Protein AF-A0A4S3JKN2-F1 (afdb_monomer)

Radius of gyration: 13.45 Å; Cα contacts (8 Å, |Δi|>4): 207; chains: 1; bounding box: 35×32×38 Å

Foldseek 3Di:
DPVVDDDPPDLAQQFPPCLLVVAPDHNGFQPPDPALQRHVVNQVCCCPVVVDHDQWHKRWDADVSHSVGDTQAIATDGDPPWDWDAQDDDRRDHVRTDTDDDD

InterPro domains:
  IPR011118 Tannase/feruloyl esterase [PF07519] (2-99)
  IPR011118 Tann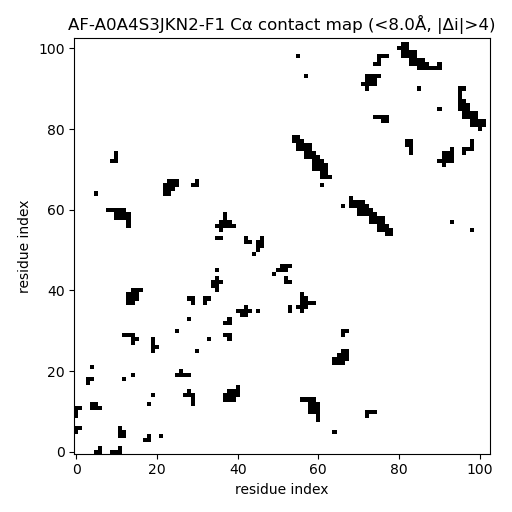ase/feruloyl esterase [PTHR33938] (1-101)

Nearest PDB structures (foldseek):
  6fat-assembly2_B  TM=8.790E-01  e=1.883E-06  Fusarium oxysporum
  8bhh-assembly2_B  TM=8.663E-01  e=1.115E-05  Fusarium oxysporum
  6g21-assembly2_B  TM=8.241E-01  e=2.624E-05  Aspergillus oryzae RIB40
  6jtt-assembly3_C  TM=8.317E-01  e=4.444E-05  Piscinibacter sakaiensis
  6jtt-assembly1_A  TM=8.311E-01  e=6.176E-05  Piscinibacter sakaiensis

Solvent-accessible surface area (backbone atoms only — not comparable to full-atom values): 5751 Å² total; per-residue (Å²): 92,44,88,93,51,56,40,94,92,44,40,39,47,32,28,42,86,68,49,36,75,77,39,47,87,52,83,65,63,34,80,100,37,95,42,47,45,30,10,51,55,50,21,46,49,39,25,74,76,68,70,44,71,69,81,40,37,33,17,38,25,34,46,94,58,26,59,83,46,58,76,68,27,27,37,53,45,37,55,84,86,28,39,64,38,79,77,56,82,56,82,44,42,40,87,20,41,44,70,38,70,79,128

Sequence (103 aa):
MGHCSGGADAPWNIGAAYLAKVMKNIPAGVPGYNDRYHDAILALLAWTENGTAPDYLVGTKFEDDDRSRAVVRQRPICPYPQRASYVSGDVNVASSWTCTSKN

pLDDT: mean 90.75, std 9.59, range [56.94, 98.38]

Structure (mmCIF, N/CA/C/O backbone):
data_AF-A0A4S3JKN2-F1
#
_entry.id   AF-A0A4S3JKN2-F1
#
loop_
_atom_site.group_PDB
_atom_site.id
_atom_site.type_symbol
_atom_site.label_atom_id
_atom_site.label_alt_id
_atom_site.label_comp_id
_atom_site.label_asym_id
_atom_site.label_entity_id
_atom_site.label_seq_id
_atom_site.pdbx_PDB_ins_code
_atom_site.Cartn_x
_atom_site.Cartn_y
_atom_site.Cartn_z
_atom_site.occupancy
_atom_site.B_iso_or_equiv
_atom_site.auth_seq_id
_atom_site.auth_comp_id
_atom_site.auth_asym_id
_atom_site.auth_atom_id
_atom_site.pdbx_PDB_model_num
ATOM 1 N N . MET A 1 1 ? 9.730 3.322 5.434 1.00 89.56 1 MET A N 1
ATOM 2 C CA . MET A 1 1 ? 9.526 4.577 4.688 1.00 89.56 1 MET A CA 1
ATOM 3 C C . MET A 1 1 ? 10.439 5.632 5.289 1.00 89.56 1 MET A C 1
ATOM 5 O O . MET A 1 1 ? 10.585 5.640 6.507 1.00 89.56 1 MET A O 1
ATOM 9 N N . GLY A 1 2 ? 11.092 6.444 4.456 1.00 90.62 2 GLY A N 1
ATOM 10 C CA . GLY A 1 2 ? 11.809 7.644 4.898 1.00 90.62 2 GLY A CA 1
ATOM 11 C C . GLY A 1 2 ? 10.855 8.796 5.236 1.00 90.62 2 GLY A C 1
ATOM 12 O O . GLY A 1 2 ? 9.666 8.582 5.468 1.00 90.62 2 GLY A O 1
ATOM 13 N N . HIS A 1 3 ? 11.355 10.034 5.242 1.00 89.44 3 HIS A N 1
ATOM 14 C CA . HIS A 1 3 ? 10.485 11.204 5.359 1.00 89.44 3 HIS A CA 1
ATOM 15 C C . HIS A 1 3 ? 9.695 11.394 4.055 1.00 89.44 3 HIS A C 1
ATOM 17 O O . HIS A 1 3 ? 10.268 11.736 3.022 1.00 89.44 3 HIS A O 1
ATOM 23 N N . CYS A 1 4 ? 8.387 11.137 4.119 1.00 86.81 4 CYS A N 1
ATOM 24 C CA . CYS A 1 4 ? 7.392 11.226 3.039 1.00 86.81 4 CYS A CA 1
ATOM 25 C C . CYS A 1 4 ? 7.557 10.259 1.854 1.00 86.81 4 CYS A C 1
ATOM 27 O O . CYS A 1 4 ? 6.552 9.850 1.283 1.00 86.81 4 CYS A O 1
ATOM 29 N N . SER A 1 5 ? 8.771 9.872 1.470 1.00 87.56 5 SER A N 1
ATOM 30 C CA . SER A 1 5 ? 9.022 8.964 0.345 1.00 87.56 5 SER A CA 1
ATOM 31 C C . SER A 1 5 ? 10.301 8.152 0.534 1.00 87.56 5 SER A C 1
ATOM 33 O O . SER A 1 5 ? 11.131 8.458 1.393 1.00 87.56 5 SER A O 1
ATOM 35 N N . GLY A 1 6 ? 10.475 7.115 -0.287 1.00 86.56 6 GLY A N 1
ATOM 36 C CA . GLY A 1 6 ? 11.684 6.302 -0.297 1.00 86.56 6 GLY A CA 1
ATOM 37 C C . GLY A 1 6 ? 11.920 5.506 0.991 1.00 86.56 6 GLY A C 1
ATOM 38 O O . GLY A 1 6 ? 11.026 5.252 1.809 1.00 86.56 6 GLY A O 1
ATOM 39 N N . GLY A 1 7 ? 13.183 5.135 1.173 1.00 84.50 7 GLY A N 1
ATOM 40 C CA . GLY A 1 7 ? 13.658 4.210 2.197 1.00 84.50 7 GLY A CA 1
ATOM 41 C C . GLY A 1 7 ? 14.189 2.952 1.526 1.00 84.50 7 GLY A C 1
ATOM 42 O O . GLY A 1 7 ? 13.426 2.303 0.826 1.00 84.50 7 GLY A O 1
ATOM 43 N N . ALA A 1 8 ? 15.473 2.652 1.757 1.00 85.94 8 ALA A N 1
ATOM 44 C CA . ALA A 1 8 ? 16.305 1.650 1.072 1.00 85.94 8 ALA A CA 1
ATOM 45 C C . ALA A 1 8 ? 15.528 0.531 0.336 1.00 85.94 8 ALA A C 1
ATOM 47 O O . ALA A 1 8 ? 14.986 0.753 -0.750 1.00 85.94 8 ALA A O 1
ATOM 48 N N . ASP A 1 9 ? 15.425 -0.646 0.955 1.00 88.88 9 ASP A N 1
ATOM 49 C CA . ASP A 1 9 ? 14.717 -1.814 0.407 1.00 88.88 9 ASP A CA 1
ATOM 50 C C . ASP A 1 9 ? 13.336 -2.013 1.044 1.00 88.88 9 ASP A C 1
ATOM 52 O O . ASP A 1 9 ? 12.724 -3.086 0.956 1.00 88.88 9 ASP A O 1
ATOM 56 N N . ALA A 1 10 ? 12.859 -1.004 1.774 1.00 92.31 10 ALA A N 1
ATOM 57 C CA . ALA A 1 10 ? 11.570 -1.063 2.434 1.00 92.31 10 ALA A CA 1
ATOM 58 C C . ALA A 1 10 ? 10.461 -0.788 1.407 1.00 92.31 10 ALA A C 1
ATOM 60 O O . ALA A 1 10 ? 10.558 0.190 0.672 1.00 92.31 10 ALA A O 1
ATOM 61 N N . PRO A 1 11 ? 9.380 -1.580 1.373 1.00 95.00 11 PRO A N 1
ATOM 62 C CA . PRO A 1 11 ? 8.206 -1.225 0.591 1.00 95.00 11 PRO A CA 1
ATOM 63 C C . PRO A 1 11 ? 7.569 0.032 1.188 1.00 95.00 11 PRO A C 1
ATOM 65 O O . PRO A 1 11 ? 7.163 0.041 2.351 1.00 95.00 11 PRO A O 1
ATOM 68 N N . TRP A 1 12 ? 7.560 1.118 0.420 1.00 92.75 12 TRP A N 1
ATOM 69 C CA . TRP A 1 12 ? 7.249 2.452 0.935 1.00 92.75 12 TRP A CA 1
ATOM 70 C C . TRP A 1 12 ? 6.141 3.155 0.153 1.00 92.75 12 TRP A C 1
ATOM 72 O O . TRP A 1 12 ? 5.500 4.041 0.706 1.00 92.75 12 TRP A O 1
ATOM 82 N N . ASN A 1 13 ? 5.893 2.790 -1.106 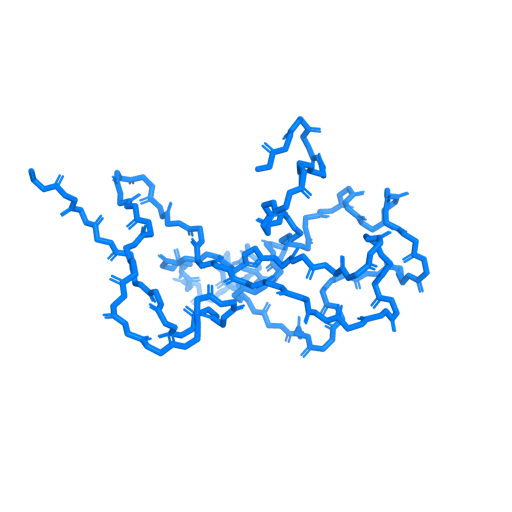1.00 92.62 13 ASN A N 1
ATOM 83 C CA . ASN A 1 13 ? 4.853 3.435 -1.896 1.00 92.62 13 ASN A CA 1
ATOM 84 C C . ASN A 1 13 ? 3.471 2.932 -1.460 1.00 92.62 13 ASN A C 1
ATOM 86 O O . ASN A 1 13 ? 3.222 1.731 -1.507 1.00 92.62 13 ASN A O 1
ATOM 90 N N . ILE A 1 14 ? 2.609 3.863 -1.050 1.00 93.31 14 ILE A N 1
ATOM 91 C CA . ILE A 1 14 ? 1.222 3.625 -0.617 1.00 93.31 14 ILE A CA 1
ATOM 92 C C . ILE A 1 14 ? 0.218 4.492 -1.394 1.00 93.31 14 ILE A C 1
ATOM 94 O O . ILE A 1 14 ? -0.846 4.816 -0.879 1.00 93.31 14 ILE A O 1
ATOM 98 N N . GLY A 1 15 ? 0.594 5.018 -2.563 1.00 90.62 15 GLY A N 1
ATOM 99 C CA . GLY A 1 15 ? -0.288 5.875 -3.367 1.00 90.62 15 GLY A CA 1
ATOM 100 C C . GLY A 1 15 ? -0.679 7.214 -2.721 1.00 90.62 15 GLY A C 1
ATOM 101 O O . GLY A 1 15 ? -1.632 7.846 -3.156 1.00 90.62 15 GLY A O 1
ATOM 102 N N . ALA A 1 16 ? 0.037 7.692 -1.694 1.00 85.81 16 ALA A N 1
ATOM 103 C CA . ALA A 1 16 ? -0.275 8.981 -1.071 1.00 85.81 16 ALA A CA 1
ATOM 104 C C . ALA A 1 16 ? -0.111 10.155 -2.059 1.00 85.81 16 ALA A C 1
ATOM 106 O O . ALA A 1 16 ? 0.749 10.122 -2.940 1.00 85.81 16 ALA A O 1
ATOM 107 N N . ALA A 1 17 ? -0.888 11.229 -1.873 1.00 78.06 17 ALA A N 1
ATOM 108 C CA . ALA A 1 17 ? -1.038 12.327 -2.841 1.00 78.06 17 ALA A CA 1
ATOM 109 C C . ALA A 1 17 ? 0.282 12.935 -3.367 1.00 78.06 17 ALA A C 1
ATOM 111 O O . ALA A 1 17 ? 0.384 13.288 -4.540 1.00 78.06 17 ALA A O 1
ATOM 112 N N . TYR A 1 18 ? 1.313 13.047 -2.523 1.00 77.25 18 TYR A N 1
ATOM 113 C CA . TYR A 1 18 ? 2.617 13.586 -2.926 1.00 77.25 18 TYR A CA 1
ATOM 114 C C . TYR A 1 18 ? 3.476 12.590 -3.729 1.00 77.25 18 TYR A C 1
ATOM 116 O O . TYR A 1 18 ? 4.331 13.001 -4.514 1.00 77.25 18 TYR A O 1
ATOM 124 N N . LEU A 1 19 ? 3.244 11.280 -3.589 1.00 73.31 19 LEU A N 1
ATOM 125 C CA . LEU A 1 19 ? 4.099 10.246 -4.181 1.00 73.31 19 LEU A CA 1
ATOM 126 C C . LEU A 1 19 ? 4.047 10.215 -5.707 1.00 73.31 19 LEU A C 1
ATOM 128 O O . LEU A 1 19 ? 5.034 9.854 -6.344 1.00 73.31 19 LEU A O 1
ATOM 132 N N . ALA A 1 20 ? 2.944 10.665 -6.303 1.00 69.62 20 ALA A N 1
ATOM 133 C CA . ALA A 1 20 ? 2.849 10.855 -7.745 1.00 69.62 20 ALA A CA 1
ATOM 134 C C . ALA A 1 20 ? 3.881 11.857 -8.302 1.00 69.62 20 ALA A C 1
ATOM 136 O O . ALA A 1 20 ? 4.228 11.770 -9.474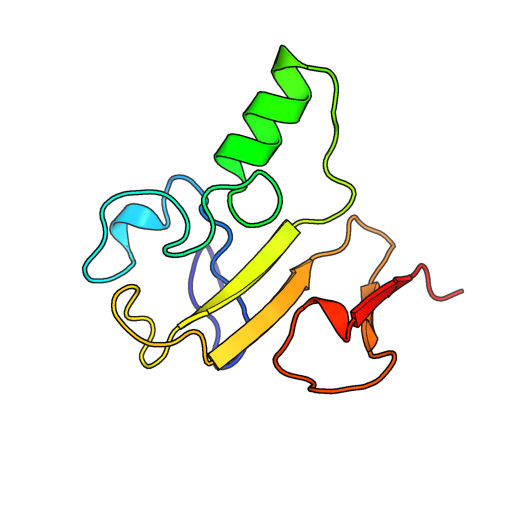 1.00 69.62 20 ALA A O 1
ATOM 137 N N . LYS A 1 21 ? 4.392 12.788 -7.479 1.00 71.25 21 LYS A N 1
ATOM 138 C CA . LYS A 1 21 ? 5.362 13.814 -7.903 1.00 71.25 21 LYS A CA 1
ATOM 139 C C . LYS A 1 21 ? 6.824 13.420 -7.701 1.00 71.25 21 LYS A C 1
ATOM 141 O O . LYS A 1 21 ? 7.690 13.989 -8.355 1.00 71.25 21 LYS A O 1
ATOM 146 N N . VAL A 1 22 ? 7.106 12.492 -6.788 1.00 73.31 22 VAL A N 1
ATOM 147 C CA . VAL A 1 22 ? 8.482 12.063 -6.466 1.00 73.31 22 VAL A CA 1
ATOM 148 C C . VAL A 1 22 ? 8.880 10.745 -7.122 1.00 73.31 22 VAL A C 1
ATOM 150 O O . VAL A 1 22 ? 10.049 10.372 -7.089 1.00 73.31 22 VAL A O 1
ATOM 153 N N . MET A 1 23 ? 7.917 10.042 -7.715 1.00 72.00 23 MET A N 1
ATOM 154 C CA . MET A 1 23 ? 8.143 8.796 -8.433 1.00 72.00 23 MET A CA 1
ATOM 155 C C . MET A 1 23 ? 8.276 9.034 -9.933 1.00 72.00 23 MET A C 1
ATOM 157 O O . MET A 1 23 ? 7.565 9.856 -10.509 1.00 72.00 23 MET A O 1
ATOM 161 N N . LYS A 1 24 ? 9.155 8.267 -10.583 1.00 74.06 24 LYS A N 1
ATOM 162 C CA . LYS A 1 24 ? 9.322 8.323 -12.038 1.00 74.06 24 LYS A CA 1
ATOM 163 C C . LYS A 1 24 ? 8.125 7.673 -12.748 1.00 74.06 24 LYS A C 1
ATOM 165 O O . LYS A 1 24 ? 7.584 6.669 -12.287 1.00 74.06 24 LYS A O 1
ATOM 170 N N . ASN A 1 25 ? 7.760 8.241 -13.895 1.00 64.75 25 ASN A N 1
ATOM 171 C CA . ASN A 1 25 ? 7.007 7.610 -14.985 1.00 64.75 25 ASN A CA 1
ATOM 172 C C . ASN A 1 25 ? 5.528 7.203 -14.818 1.00 64.75 25 ASN A C 1
ATOM 174 O O . ASN A 1 25 ? 5.002 6.676 -15.790 1.00 64.75 25 ASN A O 1
ATOM 178 N N . ILE A 1 26 ? 4.786 7.490 -13.735 1.00 63.38 26 ILE A N 1
ATOM 179 C CA . ILE A 1 26 ? 3.306 7.311 -13.720 1.00 63.38 26 ILE A CA 1
ATOM 180 C C . ILE A 1 26 ? 2.616 8.398 -12.865 1.00 63.38 26 ILE A C 1
ATOM 182 O O . ILE A 1 26 ? 3.029 8.605 -11.723 1.00 63.38 26 ILE A O 1
ATOM 186 N N . PRO A 1 27 ? 1.545 9.064 -13.353 1.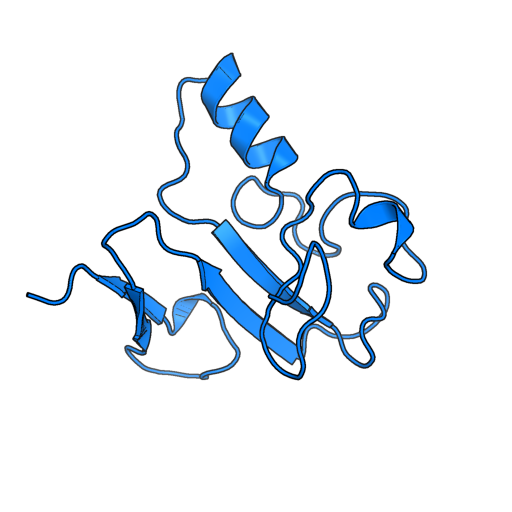00 64.31 27 PRO A N 1
ATOM 187 C CA . PRO A 1 27 ? 1.008 10.279 -12.729 1.00 64.31 27 PRO A CA 1
ATOM 188 C C . PRO A 1 27 ? 0.057 10.076 -11.533 1.00 64.31 27 PRO A C 1
ATOM 190 O O . PRO A 1 27 ? -0.248 11.057 -10.865 1.00 64.31 27 PRO A O 1
ATOM 193 N N . ALA A 1 28 ? -0.429 8.862 -11.232 1.00 70.94 28 ALA A N 1
ATOM 194 C CA . ALA A 1 28 ? -1.389 8.647 -10.131 1.00 70.94 28 ALA A CA 1
ATOM 195 C C . ALA A 1 28 ? -1.427 7.197 -9.615 1.00 70.94 28 ALA A C 1
ATOM 197 O O . ALA A 1 28 ? -1.132 6.273 -10.370 1.00 70.94 28 ALA A O 1
ATOM 198 N N . GLY A 1 29 ? -1.767 7.008 -8.337 1.00 80.06 29 GLY A N 1
ATOM 199 C CA . GLY A 1 29 ? -2.009 5.715 -7.675 1.00 80.06 29 GLY A CA 1
ATOM 200 C C . GLY A 1 29 ? -0.812 4.776 -7.505 1.00 80.06 29 GLY A C 1
ATOM 201 O O . GLY A 1 29 ? 0.334 5.227 -7.459 1.00 80.06 29 GLY A O 1
ATOM 202 N N . VAL A 1 30 ? -1.069 3.464 -7.421 1.00 85.44 30 VAL A N 1
ATOM 203 C CA . VAL A 1 30 ? -0.048 2.399 -7.441 1.00 85.44 30 VAL A CA 1
ATOM 204 C C . VAL A 1 30 ? -0.249 1.529 -8.696 1.00 85.44 30 VAL A C 1
ATOM 206 O O . VAL A 1 30 ? -1.288 0.896 -8.851 1.00 85.44 30 VAL A O 1
ATOM 209 N N . PRO A 1 31 ? 0.702 1.496 -9.647 1.00 85.88 31 PRO A N 1
ATOM 210 C CA . PRO A 1 31 ? 0.538 0.763 -10.904 1.00 85.88 31 PRO A CA 1
ATOM 211 C C . PRO A 1 31 ? 0.345 -0.733 -10.664 1.00 85.88 31 PRO A C 1
ATOM 213 O O . PRO A 1 31 ? 1.062 -1.322 -9.860 1.00 85.88 31 PRO A O 1
ATOM 216 N N . GLY A 1 32 ? -0.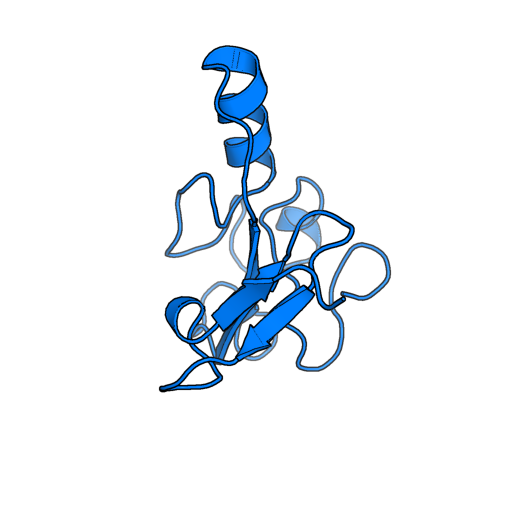615 -1.335 -11.367 1.00 87.75 32 GLY A N 1
ATOM 217 C CA . GLY A 1 32 ? -1.012 -2.731 -11.159 1.00 87.75 32 GLY A CA 1
ATOM 218 C C . GLY A 1 32 ? -1.955 -2.952 -9.969 1.00 87.75 32 GLY A C 1
ATOM 219 O O . GLY A 1 32 ? -2.526 -4.032 -9.871 1.00 87.75 32 GLY A O 1
ATOM 220 N N . TYR A 1 33 ? -2.175 -1.937 -9.124 1.00 90.38 33 TYR A N 1
ATOM 221 C CA . TYR A 1 33 ? -3.002 -2.019 -7.917 1.00 90.38 33 TYR A CA 1
ATOM 222 C C . TYR A 1 33 ? -3.896 -0.783 -7.793 1.00 90.38 33 TYR A C 1
ATOM 224 O O . TYR A 1 33 ? -3.578 0.192 -7.111 1.00 90.38 33 TYR A O 1
ATOM 232 N N . ASN A 1 34 ? -5.028 -0.811 -8.493 1.00 88.81 34 ASN A N 1
ATOM 233 C CA . ASN A 1 34 ? -6.043 0.236 -8.406 1.00 88.81 34 ASN A CA 1
ATOM 234 C C . ASN A 1 34 ? -7.089 -0.132 -7.344 1.00 88.81 34 ASN A C 1
ATOM 236 O O . ASN A 1 34 ? -8.247 -0.405 -7.662 1.00 88.81 34 ASN A O 1
ATOM 240 N N . ASP A 1 35 ? -6.645 -0.231 -6.093 1.00 94.62 35 ASP A N 1
ATOM 241 C CA . ASP A 1 35 ? -7.469 -0.676 -4.975 1.00 94.62 35 ASP A CA 1
ATOM 242 C C . ASP A 1 35 ? -7.165 0.090 -3.679 1.00 94.62 35 ASP A C 1
ATOM 244 O O . ASP A 1 35 ? -6.130 0.741 -3.519 1.00 94.62 35 ASP A O 1
ATOM 248 N N . ARG A 1 36 ? -8.096 -0.019 -2.727 1.00 96.00 36 ARG A N 1
ATOM 249 C CA . ARG A 1 36 ? -8.040 0.654 -1.423 1.00 96.00 36 ARG A CA 1
ATOM 250 C C . ARG A 1 36 ? -6.948 0.128 -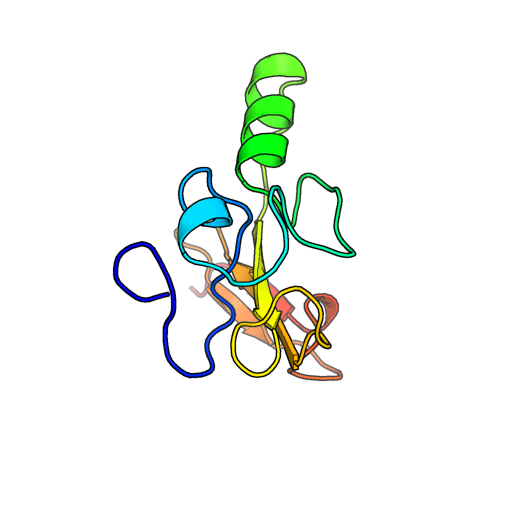0.484 1.00 96.00 36 ARG A C 1
ATOM 252 O O . ARG A 1 36 ? -6.758 0.696 0.584 1.00 96.00 36 ARG A O 1
ATOM 259 N N . TYR A 1 37 ? -6.299 -0.985 -0.813 1.00 97.31 37 TYR A N 1
ATOM 260 C CA . TYR A 1 37 ? -5.236 -1.549 0.012 1.00 97.31 37 TYR A CA 1
ATOM 261 C C . TYR A 1 37 ? -3.889 -0.938 -0.364 1.00 97.31 37 TYR A C 1
ATOM 263 O O . TYR A 1 37 ? -3.073 -0.700 0.517 1.00 97.31 37 TYR A O 1
ATOM 271 N N . HIS A 1 38 ? -3.652 -0.639 -1.640 1.00 96.00 38 HIS A N 1
ATOM 272 C CA . HIS A 1 38 ? -2.373 -0.103 -2.115 1.00 96.00 38 HIS A CA 1
ATOM 273 C C . HIS A 1 38 ? -2.354 1.421 -2.229 1.00 96.00 38 HIS A C 1
ATOM 275 O O . HIS A 1 38 ? -1.279 2.019 -2.190 1.00 96.00 38 HIS A O 1
ATOM 281 N N . ASP A 1 39 ? -3.520 2.053 -2.347 1.00 94.44 39 ASP A N 1
ATOM 282 C CA . ASP A 1 39 ? -3.656 3.497 -2.488 1.00 94.44 39 ASP A CA 1
ATOM 283 C C . ASP A 1 39 ? -4.363 4.109 -1.271 1.00 94.44 39 ASP A C 1
ATOM 285 O O . ASP A 1 39 ? -5.551 3.896 -1.031 1.00 94.44 39 ASP A O 1
ATOM 289 N N . ALA A 1 40 ? -3.621 4.902 -0.499 1.00 94.69 40 ALA A N 1
ATOM 290 C CA . ALA A 1 40 ? -4.102 5.559 0.708 1.00 94.69 40 ALA A CA 1
ATOM 291 C C . ALA A 1 40 ? -5.188 6.617 0.441 1.00 94.69 40 ALA A C 1
ATOM 293 O O . ALA A 1 40 ? -5.984 6.896 1.337 1.00 94.69 40 ALA A O 1
ATOM 294 N N . ILE A 1 41 ? -5.248 7.202 -0.761 1.00 94.12 41 ILE A N 1
ATOM 295 C CA . ILE A 1 41 ? -6.327 8.118 -1.147 1.00 94.12 41 ILE A CA 1
ATOM 296 C C . ILE A 1 41 ? -7.600 7.319 -1.418 1.00 94.12 41 ILE A C 1
ATOM 298 O O . ILE A 1 41 ? -8.652 7.672 -0.891 1.00 94.12 41 ILE A O 1
ATOM 302 N N . LEU A 1 42 ? -7.509 6.198 -2.143 1.00 94.94 42 LEU A N 1
ATOM 303 C CA . LEU A 1 42 ? -8.658 5.302 -2.334 1.00 94.94 42 LEU A CA 1
ATOM 304 C C . LEU A 1 42 ? -9.130 4.679 -1.011 1.00 94.94 42 LEU A C 1
ATOM 306 O O . LEU A 1 42 ? -10.332 4.533 -0.793 1.00 94.94 42 LEU A O 1
ATOM 310 N N . ALA A 1 43 ? -8.203 4.351 -0.107 1.00 97.25 43 ALA A N 1
ATOM 311 C CA . ALA A 1 43 ? -8.515 3.900 1.247 1.00 97.25 43 ALA A CA 1
ATOM 312 C C . ALA A 1 43 ? -9.307 4.948 2.033 1.00 97.25 43 ALA A C 1
ATOM 314 O O . ALA A 1 43 ? -10.299 4.614 2.682 1.00 97.25 43 ALA A O 1
ATOM 315 N N . LEU A 1 44 ? -8.880 6.213 1.952 1.00 96.69 44 LEU A N 1
ATOM 316 C CA . LEU A 1 44 ? -9.555 7.323 2.610 1.00 96.69 44 LEU A CA 1
ATOM 317 C C . LEU A 1 44 ? -10.961 7.530 2.044 1.00 96.69 44 LEU A C 1
ATOM 319 O O . LEU A 1 44 ? -11.897 7.607 2.830 1.00 96.69 44 LEU A O 1
ATOM 323 N N . LEU A 1 45 ? -11.117 7.541 0.715 1.00 96.31 45 LEU A N 1
ATOM 324 C CA . LEU A 1 45 ? -12.427 7.655 0.064 1.00 96.31 45 LEU A CA 1
ATOM 325 C C . LEU A 1 45 ? -13.366 6.526 0.501 1.00 96.31 45 LEU A C 1
ATOM 327 O O . LEU A 1 45 ? -14.482 6.786 0.943 1.00 96.31 45 LEU A O 1
ATOM 331 N N . ALA A 1 46 ? -12.895 5.275 0.471 1.00 98.19 46 ALA A N 1
ATOM 332 C CA . ALA A 1 46 ? -13.686 4.130 0.917 1.00 98.19 46 ALA A CA 1
ATOM 333 C C . ALA A 1 46 ? -14.109 4.251 2.391 1.00 98.19 46 ALA A C 1
ATOM 335 O O . ALA A 1 46 ? -15.215 3.847 2.753 1.00 98.19 46 ALA A O 1
ATOM 336 N N . TRP A 1 47 ? -13.257 4.821 3.244 1.00 98.31 47 TRP A N 1
ATOM 337 C CA . TRP A 1 47 ? -13.606 5.054 4.639 1.00 98.31 47 TRP A CA 1
ATOM 338 C C . TRP A 1 47 ? -14.643 6.170 4.788 1.00 98.31 47 TRP A C 1
ATOM 340 O O . TRP A 1 47 ? -15.642 5.981 5.481 1.00 98.31 47 TRP A O 1
ATOM 350 N N . THR A 1 48 ? -14.449 7.309 4.128 1.00 98.38 48 THR A N 1
ATOM 351 C CA . THR A 1 48 ? -15.319 8.480 4.299 1.00 98.38 48 THR A CA 1
ATOM 352 C C . THR A 1 48 ? -16.673 8.328 3.622 1.00 98.38 48 THR A C 1
ATOM 354 O O . THR A 1 48 ? -17.674 8.782 4.165 1.00 98.38 48 THR A O 1
ATOM 357 N N . GLU A 1 49 ? -16.713 7.707 2.445 1.00 98.25 49 GLU A N 1
ATOM 358 C CA . GLU A 1 49 ? -17.925 7.609 1.625 1.00 98.25 49 GLU A CA 1
ATOM 359 C C . GLU A 1 49 ? -18.717 6.337 1.934 1.00 98.25 49 GLU A C 1
ATOM 361 O O . GLU A 1 49 ? -19.947 6.366 1.951 1.00 98.25 49 GLU A O 1
ATOM 366 N N . ASN A 1 50 ? -18.024 5.232 2.239 1.00 98.19 50 ASN A N 1
ATOM 367 C CA . ASN A 1 50 ? -18.659 3.918 2.388 1.00 98.19 50 ASN A CA 1
ATOM 368 C C . ASN A 1 50 ? -18.577 3.370 3.822 1.00 98.19 50 ASN A C 1
ATOM 370 O O . ASN A 1 50 ? -19.071 2.276 4.086 1.00 98.19 50 ASN A O 1
ATOM 374 N N . GLY A 1 51 ? -17.944 4.096 4.751 1.00 98.12 51 GLY A N 1
ATOM 375 C CA . GLY A 1 51 ? -17.748 3.643 6.131 1.00 98.12 51 GLY A CA 1
ATOM 376 C C . GLY A 1 51 ? -16.725 2.512 6.278 1.00 98.12 51 GLY A C 1
ATOM 377 O O . GLY A 1 51 ? -16.607 1.926 7.354 1.00 98.12 51 GLY A O 1
ATOM 378 N N . THR A 1 52 ? -15.967 2.192 5.227 1.00 98.12 52 THR A N 1
ATOM 379 C CA . THR A 1 52 ? -15.059 1.042 5.216 1.00 98.12 52 THR A CA 1
ATOM 380 C C . THR A 1 52 ? -13.644 1.468 5.600 1.00 98.12 52 THR A C 1
ATOM 382 O O . THR A 1 52 ? -12.831 1.808 4.741 1.00 98.12 52 THR A O 1
ATOM 385 N N . ALA A 1 53 ? -13.315 1.416 6.890 1.00 97.56 53 ALA A N 1
ATOM 386 C CA . ALA A 1 53 ? -11.955 1.685 7.362 1.00 97.56 53 ALA A CA 1
ATOM 387 C C . ALA A 1 53 ? -10.926 0.685 6.773 1.00 97.56 53 ALA A C 1
ATOM 389 O O . ALA A 1 53 ? -11.290 -0.438 6.391 1.00 97.56 53 ALA A O 1
ATOM 390 N N . PRO A 1 54 ? -9.647 1.076 6.629 1.00 97.00 54 PRO A N 1
ATOM 391 C CA . PRO A 1 54 ? -8.585 0.159 6.235 1.00 97.00 54 PRO A CA 1
ATOM 392 C C . PRO A 1 54 ? -8.059 -0.625 7.446 1.00 97.00 54 PRO A C 1
ATOM 394 O O . PRO A 1 54 ? -7.573 -0.038 8.411 1.00 97.00 54 PRO A O 1
ATOM 397 N N . ASP A 1 55 ? -8.078 -1.954 7.362 1.00 96.56 55 ASP A N 1
ATOM 398 C CA . ASP A 1 55 ? -7.427 -2.825 8.354 1.00 96.56 55 ASP A CA 1
ATOM 399 C C . ASP A 1 55 ? -5.898 -2.858 8.181 1.00 96.56 55 ASP A C 1
ATOM 401 O O . ASP A 1 55 ? -5.165 -3.248 9.086 1.00 96.56 55 ASP A O 1
ATOM 405 N N . TYR A 1 56 ? -5.416 -2.470 6.999 1.00 97.75 56 TYR A N 1
ATOM 406 C CA . TYR A 1 56 ? -4.013 -2.299 6.633 1.00 97.75 56 TYR A CA 1
ATOM 407 C C . TYR A 1 56 ? -3.919 -1.510 5.322 1.00 97.75 56 TYR A C 1
ATOM 409 O O . TYR A 1 56 ? -4.893 -1.386 4.578 1.00 97.75 56 TYR A O 1
ATOM 417 N N . LEU A 1 57 ? -2.717 -1.027 5.018 1.00 97.94 57 LEU A N 1
ATOM 418 C CA . LEU A 1 57 ? -2.319 -0.608 3.671 1.00 97.94 57 LEU A CA 1
ATOM 419 C C . LEU A 1 57 ? -1.178 -1.499 3.188 1.00 97.94 57 LEU A C 1
ATOM 421 O O . LEU A 1 57 ? -0.497 -2.105 4.002 1.00 97.94 57 LEU A O 1
ATOM 425 N N . VAL A 1 58 ? -0.916 -1.578 1.893 1.00 98.06 58 VAL A N 1
ATOM 426 C CA . VAL A 1 58 ? 0.197 -2.343 1.332 1.00 98.06 58 VAL A CA 1
ATOM 427 C C . VAL A 1 58 ? 1.235 -1.373 0.798 1.00 98.06 58 VAL A C 1
ATOM 429 O O . VAL A 1 58 ? 1.026 -0.681 -0.195 1.00 98.06 58 VAL A O 1
ATOM 432 N N . GLY A 1 59 ? 2.391 -1.346 1.458 1.00 96.19 59 GLY A N 1
ATOM 433 C CA . GLY A 1 59 ? 3.563 -0.689 0.904 1.00 96.19 59 GLY A CA 1
ATOM 434 C C . GLY A 1 59 ? 4.077 -1.484 -0.292 1.00 96.19 59 GLY A C 1
ATOM 435 O O . GLY A 1 59 ? 4.159 -2.712 -0.231 1.00 96.19 59 GLY A O 1
ATOM 436 N N . THR A 1 60 ? 4.507 -0.784 -1.338 1.00 95.50 60 THR A N 1
ATOM 437 C CA . THR A 1 60 ? 5.088 -1.378 -2.549 1.00 95.50 60 THR A CA 1
ATOM 438 C C . THR A 1 60 ? 6.475 -0.793 -2.826 1.00 95.50 60 THR A C 1
ATOM 440 O O . THR A 1 60 ? 6.684 0.418 -2.721 1.00 95.50 60 THR A O 1
ATOM 443 N N . LYS A 1 61 ? 7.444 -1.652 -3.159 1.00 94.19 61 LYS A N 1
ATOM 444 C CA . LYS A 1 61 ? 8.756 -1.279 -3.708 1.00 94.19 61 LYS A CA 1
ATOM 445 C C . LYS A 1 61 ? 8.793 -1.695 -5.174 1.00 94.19 61 LYS A C 1
ATOM 447 O O . LYS A 1 61 ? 8.573 -2.865 -5.487 1.00 94.19 61 LYS A O 1
ATOM 452 N N . PHE A 1 62 ? 9.110 -0.741 -6.037 1.00 92.56 62 PHE A N 1
ATOM 453 C CA . PHE A 1 62 ? 9.402 -0.992 -7.443 1.00 92.56 62 PHE A CA 1
ATOM 454 C C . PHE A 1 62 ? 10.912 -1.042 -7.660 1.00 92.56 62 PHE A C 1
ATOM 456 O O . PHE A 1 62 ? 11.674 -0.419 -6.912 1.00 92.56 62 PHE A O 1
ATOM 463 N N . GLU A 1 63 ? 11.340 -1.788 -8.670 1.00 92.62 63 GLU A N 1
ATOM 464 C CA . GLU A 1 63 ? 12.734 -1.814 -9.103 1.00 92.62 63 GLU A CA 1
ATOM 465 C C . GLU A 1 63 ? 13.212 -0.398 -9.473 1.00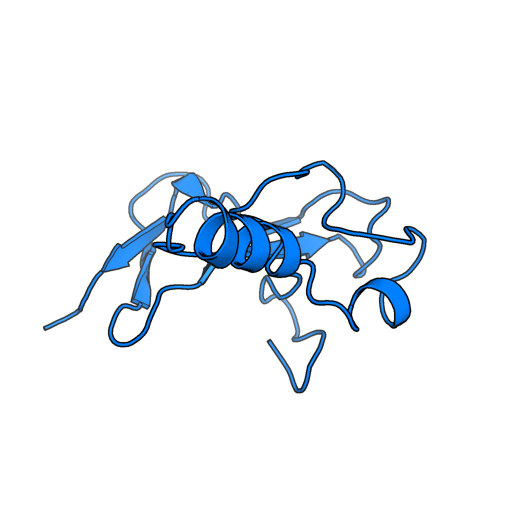 92.62 63 GLU A C 1
ATOM 467 O O . GLU A 1 63 ? 12.524 0.327 -10.190 1.00 92.62 63 GLU A O 1
ATOM 472 N N . ASP A 1 64 ? 14.363 0.016 -8.933 1.00 89.56 64 ASP A N 1
ATOM 473 C CA . ASP A 1 64 ? 14.932 1.369 -9.078 1.00 89.56 64 ASP A CA 1
ATOM 474 C C . ASP A 1 64 ? 13.981 2.529 -8.720 1.00 89.56 64 ASP A C 1
ATOM 476 O O . ASP A 1 64 ? 14.159 3.660 -9.182 1.00 89.56 64 ASP A O 1
ATOM 480 N N . ASP A 1 65 ? 12.961 2.251 -7.896 1.00 87.31 65 ASP A N 1
ATOM 481 C CA . ASP A 1 65 ? 11.867 3.179 -7.587 1.00 87.31 65 ASP A CA 1
ATOM 482 C C . ASP A 1 65 ? 11.171 3.731 -8.858 1.00 87.31 65 ASP A C 1
ATOM 484 O O . ASP A 1 65 ? 10.591 4.821 -8.857 1.00 87.31 65 ASP A O 1
ATOM 488 N N . ASP A 1 66 ? 11.192 2.956 -9.949 1.00 87.56 66 ASP A N 1
ATOM 489 C CA . ASP A 1 66 ? 10.493 3.248 -11.196 1.00 87.56 66 ASP A CA 1
ATOM 490 C C . ASP A 1 66 ? 9.180 2.466 -11.264 1.00 87.56 66 ASP A C 1
ATOM 492 O O . ASP A 1 66 ? 9.137 1.241 -11.343 1.00 87.56 66 ASP A O 1
ATOM 496 N N . ARG A 1 67 ? 8.078 3.209 -11.277 1.00 83.94 67 ARG A N 1
ATOM 497 C CA . ARG A 1 67 ? 6.710 2.684 -11.276 1.00 83.94 67 ARG A CA 1
ATOM 498 C C . ARG A 1 67 ? 6.336 1.916 -12.544 1.00 83.94 67 ARG A C 1
ATOM 500 O O . ARG A 1 67 ? 5.339 1.203 -12.534 1.00 83.94 67 ARG A O 1
ATOM 507 N N . SER A 1 68 ? 7.101 2.069 -13.620 1.00 86.1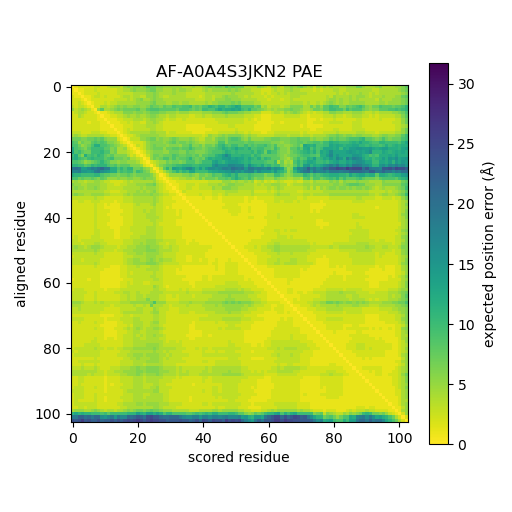9 68 SER A N 1
ATOM 508 C CA . SER A 1 68 ? 6.935 1.282 -14.844 1.00 86.19 68 SER A CA 1
ATOM 509 C C . SER A 1 68 ? 7.607 -0.094 -14.776 1.00 86.19 68 SER A C 1
ATOM 511 O O . SER A 1 68 ? 7.368 -0.930 -15.646 1.00 86.19 68 SER A O 1
ATOM 513 N N . ARG A 1 69 ? 8.439 -0.343 -13.756 1.00 91.44 69 ARG A N 1
ATOM 514 C CA . ARG A 1 69 ? 9.179 -1.597 -13.585 1.00 91.44 69 ARG A CA 1
ATOM 515 C C . ARG A 1 69 ? 8.473 -2.550 -12.631 1.00 91.44 69 ARG A C 1
ATOM 517 O O . ARG A 1 69 ? 7.438 -2.244 -12.043 1.00 91.44 69 ARG A O 1
ATOM 524 N N . ALA A 1 70 ? 9.045 -3.743 -12.503 1.00 93.19 70 ALA A N 1
ATOM 525 C CA . ALA A 1 70 ? 8.497 -4.795 -11.670 1.00 93.19 70 ALA A CA 1
ATOM 526 C C . ALA A 1 70 ? 8.414 -4.378 -10.194 1.00 93.19 70 ALA A C 1
ATOM 528 O O . ALA A 1 70 ? 9.267 -3.665 -9.656 1.00 93.19 70 ALA A O 1
ATOM 529 N N . VAL A 1 71 ? 7.385 -4.888 -9.526 1.00 95.19 71 VAL A N 1
ATOM 530 C CA . VAL A 1 71 ? 7.305 -4.885 -8.068 1.00 95.19 71 VAL A CA 1
ATOM 531 C C . VAL A 1 71 ? 8.314 -5.890 -7.538 1.00 95.19 71 VAL A C 1
ATOM 533 O O . VAL A 1 71 ? 8.267 -7.062 -7.901 1.00 95.19 71 VAL A O 1
ATOM 536 N N . VAL A 1 72 ? 9.205 -5.443 -6.658 1.00 96.50 72 VAL A N 1
ATOM 537 C CA . VAL A 1 72 ? 10.242 -6.304 -6.066 1.00 96.50 72 VAL A CA 1
ATOM 538 C C . VAL A 1 72 ? 9.927 -6.698 -4.629 1.00 96.50 72 VAL A C 1
ATOM 540 O O . VAL A 1 72 ? 10.504 -7.651 -4.113 1.00 96.50 72 VAL A O 1
ATOM 543 N N . ARG A 1 73 ? 9.030 -5.963 -3.956 1.00 97.19 73 ARG A N 1
ATOM 544 C CA . ARG A 1 73 ? 8.605 -6.269 -2.586 1.00 97.19 73 ARG A CA 1
ATOM 545 C C . ARG A 1 73 ? 7.303 -5.570 -2.220 1.00 97.19 73 ARG A C 1
ATOM 547 O O . ARG A 1 73 ? 7.149 -4.376 -2.474 1.00 97.19 73 ARG A O 1
ATOM 554 N N . GLN A 1 74 ? 6.437 -6.278 -1.506 1.00 97.88 74 GLN A N 1
ATOM 555 C CA . GLN A 1 74 ? 5.272 -5.722 -0.828 1.00 97.88 74 GLN A CA 1
ATOM 556 C C . GLN A 1 74 ? 5.180 -6.209 0.615 1.00 97.88 74 GLN A C 1
ATOM 558 O O . GLN A 1 74 ? 5.551 -7.339 0.927 1.00 97.88 74 GLN A O 1
ATOM 563 N N . ARG A 1 75 ? 4.680 -5.346 1.505 1.00 97.62 75 ARG A N 1
ATOM 564 C CA . ARG A 1 75 ? 4.342 -5.704 2.892 1.00 97.62 75 ARG A CA 1
ATOM 565 C C . ARG A 1 75 ? 3.128 -4.910 3.368 1.00 97.62 75 ARG A C 1
ATOM 567 O O . ARG A 1 75 ? 3.038 -3.724 3.039 1.00 97.62 75 ARG A O 1
ATOM 574 N N . PRO A 1 76 ? 2.252 -5.508 4.192 1.00 98.00 76 PRO A N 1
ATOM 575 C CA . PRO A 1 76 ? 1.225 -4.751 4.879 1.00 98.00 76 PRO A CA 1
ATOM 576 C C . PRO A 1 76 ? 1.864 -3.780 5.882 1.00 98.00 76 PRO A C 1
ATOM 578 O O . PRO A 1 76 ? 2.803 -4.109 6.609 1.00 98.00 76 PRO A O 1
ATOM 581 N N . ILE A 1 77 ? 1.338 -2.568 5.909 1.00 97.38 77 ILE A N 1
ATOM 582 C CA . ILE A 1 77 ? 1.538 -1.549 6.924 1.00 97.38 77 ILE A CA 1
ATOM 583 C C . ILE A 1 77 ? 0.345 -1.669 7.855 1.00 97.38 77 ILE A C 1
ATOM 585 O O . ILE A 1 77 ? -0.802 -1.459 7.455 1.00 97.38 77 ILE A O 1
ATOM 589 N N . CYS A 1 78 ? 0.640 -2.049 9.088 1.00 97.56 78 CYS A N 1
ATOM 590 C CA . CYS A 1 78 ? -0.373 -2.376 10.071 1.00 97.56 78 CYS A CA 1
ATOM 591 C C . CYS A 1 78 ? -0.765 -1.146 10.890 1.00 97.56 78 CYS A C 1
ATOM 593 O O . CYS A 1 78 ? 0.108 -0.336 11.224 1.00 97.56 78 CYS A O 1
ATOM 595 N N . PRO A 1 79 ? -2.051 -1.008 11.246 1.00 97.06 79 PRO A N 1
ATOM 596 C CA . PRO A 1 79 ? -2.493 0.024 12.164 1.00 97.06 79 PRO A CA 1
ATOM 597 C C . PRO A 1 79 ? -1.852 -0.208 13.531 1.00 97.06 79 PRO A C 1
ATOM 599 O O . PRO A 1 79 ? -1.784 -1.330 14.032 1.00 97.06 79 PRO A O 1
ATOM 602 N N . TYR A 1 80 ? -1.375 0.861 14.158 1.00 95.88 80 TYR A N 1
ATOM 603 C CA . TYR A 1 80 ? -0.839 0.780 15.513 1.00 95.88 80 TYR A CA 1
ATOM 604 C C . TYR A 1 80 ? -1.904 0.222 16.482 1.00 95.88 80 TYR A C 1
ATOM 606 O O . TYR A 1 80 ? -3.062 0.633 16.386 1.00 95.88 80 TYR A O 1
ATOM 614 N N . PRO A 1 81 ? -1.556 -0.675 17.430 1.00 95.94 81 PRO A N 1
ATOM 615 C CA . PRO A 1 81 ? -0.213 -1.142 17.811 1.00 95.94 81 PRO A CA 1
ATOM 616 C C . PRO A 1 81 ? 0.283 -2.391 17.064 1.00 95.94 81 PRO A C 1
ATOM 618 O O . PRO A 1 81 ? 1.324 -2.950 17.419 1.00 95.94 81 PRO A O 1
ATOM 621 N N . GLN A 1 82 ? -0.450 -2.856 16.054 1.00 97.56 82 GLN A N 1
ATOM 622 C CA . GLN A 1 82 ? -0.098 -4.065 15.323 1.00 97.56 82 GLN A CA 1
ATOM 623 C C . GLN A 1 82 ? 1.192 -3.883 14.519 1.00 97.56 82 GLN A C 1
ATOM 625 O O . GLN A 1 82 ? 1.591 -2.780 14.140 1.00 97.56 82 GLN A O 1
ATOM 630 N N . ARG A 1 83 ? 1.856 -5.003 14.233 1.00 96.62 83 ARG A N 1
ATOM 631 C CA . ARG A 1 83 ? 3.068 -5.069 13.415 1.00 96.62 83 ARG A CA 1
ATOM 632 C C . ARG A 1 83 ? 2.909 -6.147 12.352 1.00 96.62 83 ARG A C 1
ATOM 634 O O . ARG A 1 83 ? 2.264 -7.165 12.592 1.00 96.62 83 ARG A O 1
ATOM 641 N N . ALA A 1 84 ? 3.533 -5.942 11.195 1.00 97.00 84 ALA A N 1
ATOM 642 C CA . ALA A 1 84 ? 3.583 -6.965 10.161 1.00 97.00 84 ALA A CA 1
ATOM 643 C C . ALA A 1 84 ? 4.459 -8.128 10.639 1.00 97.00 84 ALA A C 1
ATOM 645 O O . ALA A 1 84 ? 5.641 -7.948 10.942 1.00 97.00 84 ALA A O 1
ATOM 646 N N . SER A 1 85 ? 3.877 -9.319 10.700 1.00 97.25 85 SER A N 1
ATOM 647 C CA . SER A 1 85 ? 4.564 -10.560 11.027 1.00 97.25 85 SER A CA 1
ATOM 648 C C . SER A 1 85 ? 4.553 -11.472 9.811 1.00 97.25 85 SER A C 1
ATOM 650 O O . SER A 1 85 ? 3.500 -11.706 9.223 1.00 97.25 85 SER A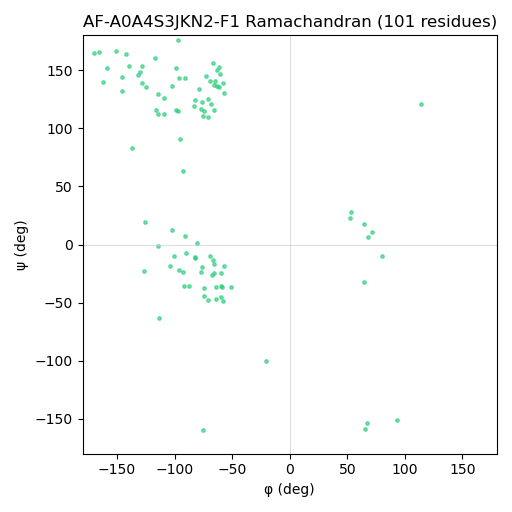 O 1
ATOM 652 N N . TYR A 1 86 ? 5.721 -11.989 9.437 1.00 97.56 86 TYR A N 1
ATOM 653 C CA . TYR A 1 86 ? 5.819 -13.023 8.412 1.00 97.56 86 TYR A CA 1
ATOM 654 C C . TYR A 1 86 ? 5.139 -14.304 8.903 1.00 97.56 86 TYR A C 1
ATOM 656 O O . TYR A 1 86 ? 5.244 -14.647 10.084 1.00 97.56 86 TYR A O 1
ATOM 664 N N . VAL A 1 87 ? 4.444 -14.984 7.995 1.00 96.94 87 VAL A N 1
ATOM 665 C CA . VAL A 1 87 ? 3.726 -16.232 8.264 1.00 96.94 87 VAL A CA 1
ATOM 666 C C . VAL A 1 87 ? 4.382 -17.379 7.499 1.00 96.94 87 VAL A C 1
ATOM 668 O O . VAL A 1 87 ? 4.905 -18.303 8.113 1.00 96.94 87 VAL A O 1
ATOM 671 N N . SER A 1 88 ? 4.369 -17.326 6.164 1.00 97.81 88 SER A N 1
ATOM 672 C CA . SER A 1 88 ? 4.963 -18.344 5.282 1.00 97.81 88 SER A CA 1
ATOM 673 C C . SER A 1 88 ? 4.991 -17.870 3.821 1.00 97.81 88 SER A C 1
ATOM 675 O O . SER A 1 88 ? 4.283 -16.928 3.468 1.00 97.81 88 SER A O 1
ATOM 677 N N . GLY A 1 89 ? 5.760 -18.535 2.956 1.00 98.00 89 GLY A N 1
ATOM 678 C CA . GLY A 1 89 ? 5.802 -18.264 1.513 1.00 98.00 89 GLY A CA 1
ATOM 679 C C . GLY A 1 89 ? 6.896 -17.280 1.092 1.00 98.00 89 GLY A C 1
ATOM 680 O O . GLY A 1 89 ? 7.957 -17.208 1.709 1.00 98.00 89 GLY A O 1
ATOM 681 N N . ASP A 1 90 ? 6.662 -16.545 0.005 1.00 98.12 90 ASP A N 1
ATOM 682 C CA . ASP A 1 90 ? 7.628 -15.571 -0.505 1.00 98.12 90 ASP A CA 1
ATOM 683 C C . ASP A 1 90 ? 7.605 -14.289 0.338 1.00 98.12 90 ASP A C 1
ATOM 685 O O . ASP A 1 90 ? 6.633 -13.536 0.361 1.00 98.12 90 ASP A O 1
ATOM 689 N N . VAL A 1 91 ? 8.728 -13.995 0.994 1.00 97.50 91 VAL A N 1
ATOM 690 C CA . VAL A 1 91 ? 8.921 -12.797 1.823 1.00 97.50 91 VAL A CA 1
ATOM 691 C C . VAL A 1 91 ? 8.683 -11.477 1.079 1.00 97.50 91 VAL A C 1
ATOM 693 O O . VAL A 1 91 ? 8.502 -10.446 1.734 1.00 97.50 91 VAL A O 1
ATOM 696 N N . ASN A 1 92 ? 8.699 -11.484 -0.256 1.00 97.81 92 ASN A N 1
ATOM 697 C CA . ASN A 1 92 ? 8.466 -10.311 -1.088 1.00 97.81 92 ASN A CA 1
ATOM 698 C C . ASN A 1 92 ? 6.992 -10.096 -1.464 1.00 97.81 92 ASN A C 1
ATOM 700 O O . ASN A 1 92 ? 6.675 -9.038 -2.006 1.00 97.81 92 ASN A O 1
ATOM 704 N N . VAL A 1 93 ? 6.090 -11.031 -1.150 1.00 97.69 93 VAL A N 1
ATOM 705 C CA . VAL A 1 93 ? 4.657 -10.933 -1.467 1.00 97.69 93 VAL A CA 1
ATOM 706 C C . VAL A 1 93 ? 3.859 -10.546 -0.220 1.00 97.69 93 VAL A C 1
ATOM 708 O O . VAL A 1 93 ? 4.068 -11.102 0.855 1.00 97.69 93 VAL A O 1
ATOM 711 N N . ALA A 1 94 ? 2.906 -9.614 -0.348 1.00 97.69 94 ALA A N 1
ATOM 712 C CA . ALA A 1 94 ? 2.132 -9.102 0.789 1.00 97.69 94 ALA A CA 1
ATOM 713 C C . ALA A 1 94 ? 1.353 -10.195 1.547 1.00 97.69 94 ALA A C 1
ATOM 715 O O . ALA A 1 94 ? 1.294 -10.155 2.774 1.00 97.69 94 ALA A O 1
ATOM 716 N N . SER A 1 95 ? 0.815 -11.197 0.840 1.00 97.31 95 SER A N 1
ATOM 717 C CA . SER A 1 95 ? 0.034 -12.304 1.418 1.00 97.31 95 SER A CA 1
ATOM 718 C C . SER A 1 95 ? 0.839 -13.239 2.326 1.00 97.31 95 SER A C 1
ATOM 720 O O . SER A 1 95 ? 0.256 -14.033 3.058 1.00 97.31 95 SER A O 1
ATOM 722 N N . SER A 1 96 ? 2.170 -13.154 2.301 1.00 98.31 96 SER A N 1
ATOM 723 C CA . SER A 1 96 ? 3.055 -13.904 3.198 1.00 98.31 96 SER A CA 1
ATOM 724 C C . SER A 1 96 ? 3.187 -13.284 4.591 1.00 98.31 96 SER A C 1
ATOM 726 O O . SER A 1 96 ? 3.911 -13.806 5.444 1.00 98.31 96 SER A O 1
ATOM 728 N N . TRP A 1 97 ? 2.490 -12.175 4.839 1.00 98.12 97 TRP A N 1
ATOM 729 C CA . TRP A 1 97 ? 2.539 -11.401 6.070 1.00 98.12 97 TRP A CA 1
ATOM 730 C C . TRP A 1 97 ? 1.128 -11.166 6.603 1.00 98.12 97 TRP A C 1
ATOM 732 O O . TRP A 1 97 ? 0.162 -11.108 5.850 1.00 98.12 97 TRP A O 1
ATOM 742 N N . THR A 1 98 ? 1.014 -10.970 7.911 1.00 97.56 98 THR A N 1
ATOM 743 C CA . THR A 1 98 ? -0.241 -10.569 8.551 1.00 97.56 98 THR A CA 1
ATOM 744 C C . THR A 1 98 ? 0.012 -9.541 9.645 1.00 97.56 98 THR A C 1
ATOM 746 O O . THR A 1 98 ? 1.107 -9.479 10.211 1.00 97.56 98 THR A O 1
ATOM 749 N N . CYS A 1 99 ? -0.988 -8.715 9.933 1.00 97.69 99 CYS A N 1
ATOM 750 C CA . CYS A 1 99 ? -0.922 -7.745 11.014 1.00 97.69 99 CYS A CA 1
ATOM 751 C C . CYS A 1 99 ? -1.272 -8.414 12.340 1.00 97.69 99 CYS A C 1
ATOM 753 O O . CYS A 1 99 ? -2.371 -8.933 12.514 1.00 97.69 99 CYS A O 1
ATOM 755 N N . THR A 1 100 ? -0.331 -8.405 13.286 1.00 95.69 100 THR A N 1
ATOM 756 C CA . THR A 1 100 ? -0.537 -8.975 14.620 1.00 95.69 100 THR A CA 1
ATOM 757 C C . THR A 1 100 ? -0.159 -7.981 15.705 1.00 95.69 100 THR A C 1
ATOM 759 O O . THR A 1 100 ? 0.855 -7.284 15.623 1.00 95.69 100 THR A O 1
ATOM 762 N N . SER A 1 101 ? -0.968 -7.923 16.760 1.00 88.56 101 SER A N 1
ATOM 763 C CA . SER A 1 101 ? -0.534 -7.343 18.027 1.00 88.56 101 SER A CA 1
ATOM 764 C C . SER A 1 101 ? 0.389 -8.365 18.680 1.00 88.56 101 SER A C 1
ATOM 766 O O . SER A 1 101 ? -0.060 -9.443 19.064 1.00 88.56 101 SER A O 1
ATOM 768 N N . LYS A 1 102 ? 1.688 -8.074 18.768 1.00 65.50 102 LYS A N 1
ATOM 769 C CA . LYS A 1 102 ? 2.548 -8.844 19.669 1.00 65.50 102 LYS A CA 1
ATOM 770 C C . LYS A 1 102 ? 2.234 -8.382 21.092 1.00 65.50 102 LYS A C 1
ATOM 772 O O . LYS A 1 102 ? 2.454 -7.208 21.383 1.00 65.50 102 LYS A O 1
ATOM 777 N N . ASN A 1 103 ? 1.681 -9.281 21.908 1.00 56.94 103 ASN A N 1
ATOM 778 C CA . ASN A 1 103 ? 1.759 -9.164 23.366 1.00 56.94 103 ASN A CA 1
ATOM 779 C C . ASN A 1 103 ? 3.211 -9.337 23.815 1.00 56.94 103 ASN A C 1
ATOM 781 O O . ASN A 1 103 ? 3.924 -10.144 23.170 1.00 56.94 103 ASN A O 1
#

Mean predicted aligned error: 3.96 Å

Organism: NCBI:txid1220188

Secondary structure (DSSP, 8-state):
--SSS--TTS--B---TTHHHHSBS-SSSBTTB-STTT-HHHHHHHHHHH----S-EEEEEEGGGBTTS-EEEEEEEPPTT-EEEE-SS-TTSGGGEEEE---